Protein AF-A0A6J4Q6C4-F1 (afdb_monomer_lite)

Radius of gyration: 17.48 Å; chains: 1; bounding box: 37×38×52 Å

Organism: NCBI:txid349277

Foldseek 3Di:
DDDDDDDDDDDPPPQKDKDKQAADPVCGSVNSVVVVVVVCVVLLWDFDDKDFDDPPTIIMTMTGNDNPPPPPPPDD

Sequence (76 aa):
MSAEVSGGGQPPHGRYYAELVPPSPERGLQAAVQELLDAGERKEWHLVGVAGGLPEGGVILFWDTAHPGFGRTQFR

Structure (mmCIF, N/CA/C/O backbone):
data_AF-A0A6J4Q6C4-F1
#
_entry.id   AF-A0A6J4Q6C4-F1
#
loop_
_atom_site.group_PDB
_atom_site.id
_atom_site.type_symbol
_atom_site.label_atom_id
_atom_site.label_alt_id
_atom_site.label_comp_id
_atom_site.label_asym_id
_atom_site.label_entity_id
_atom_site.label_seq_id
_atom_site.pdbx_PDB_ins_code
_atom_site.Cartn_x
_atom_site.Cartn_y
_atom_site.Cartn_z
_atom_site.occupancy
_atom_site.B_iso_or_equiv
_atom_site.auth_seq_id
_atom_site.auth_comp_id
_atom_site.auth_asym_id
_atom_site.auth_atom_id
_atom_site.pdbx_PDB_model_num
ATOM 1 N N . MET A 1 1 ? 25.485 -28.891 18.886 1.00 37.34 1 MET A N 1
ATOM 2 C CA . MET A 1 1 ? 25.440 -29.004 17.413 1.00 37.34 1 MET A CA 1
ATOM 3 C C . MET A 1 1 ? 24.253 -28.191 16.929 1.00 37.34 1 MET A C 1
ATOM 5 O O . MET A 1 1 ? 23.143 -28.697 16.972 1.00 37.34 1 MET A O 1
ATOM 9 N N . SER A 1 2 ? 24.474 -26.939 16.536 1.00 35.28 2 SER A N 1
ATOM 10 C CA . SER A 1 2 ? 23.485 -26.140 15.805 1.00 35.28 2 SER A CA 1
ATOM 11 C C . SER A 1 2 ? 24.225 -25.522 14.635 1.00 35.28 2 SER A C 1
ATOM 13 O O . SER A 1 2 ? 25.230 -24.848 14.840 1.00 35.28 2 SER A O 1
ATOM 15 N N . ALA A 1 3 ? 23.801 -25.889 13.431 1.00 37.59 3 ALA A N 1
ATOM 16 C CA . ALA A 1 3 ? 24.508 -25.605 12.199 1.00 37.59 3 ALA A CA 1
ATOM 17 C C . ALA A 1 3 ? 24.528 -24.100 11.912 1.00 37.59 3 ALA A C 1
ATOM 19 O O . ALA A 1 3 ? 23.500 -23.450 11.736 1.00 37.59 3 ALA A O 1
ATOM 20 N N . GLU A 1 4 ? 25.743 -23.590 11.859 1.00 40.09 4 GLU A N 1
ATOM 21 C CA . GLU A 1 4 ? 26.166 -22.371 11.197 1.00 40.09 4 GLU A CA 1
ATOM 22 C C . GLU A 1 4 ? 25.890 -22.516 9.691 1.00 40.09 4 GLU A C 1
ATOM 24 O O . GLU A 1 4 ? 26.510 -23.331 9.009 1.00 40.09 4 GLU A O 1
ATOM 29 N N . VAL A 1 5 ? 24.919 -21.756 9.169 1.00 42.00 5 VAL A N 1
ATOM 30 C CA . VAL A 1 5 ? 24.683 -21.662 7.723 1.00 42.00 5 VAL A CA 1
ATOM 31 C C . VAL A 1 5 ? 25.487 -20.479 7.185 1.00 42.00 5 VAL A C 1
ATOM 33 O O . VAL A 1 5 ? 25.153 -19.313 7.383 1.00 42.00 5 VAL A O 1
ATOM 36 N N . SER A 1 6 ? 26.613 -20.802 6.553 1.00 40.19 6 SER A N 1
ATOM 37 C CA . SER A 1 6 ? 27.454 -19.860 5.820 1.00 40.19 6 SER A CA 1
ATOM 38 C C . SER A 1 6 ? 27.145 -19.936 4.326 1.00 40.19 6 SER A C 1
ATOM 40 O O . SER A 1 6 ? 27.303 -20.990 3.721 1.00 40.19 6 SER A O 1
ATOM 42 N N . GLY A 1 7 ? 26.806 -18.784 3.740 1.00 39.44 7 GLY A N 1
ATOM 43 C CA . GLY A 1 7 ? 27.240 -18.399 2.394 1.00 39.44 7 GLY A CA 1
ATOM 44 C C . GLY A 1 7 ? 26.381 -18.807 1.191 1.00 39.44 7 GLY A C 1
ATOM 45 O O . GLY A 1 7 ? 26.290 -19.974 0.835 1.00 39.44 7 GLY A O 1
ATOM 46 N N . GLY A 1 8 ? 25.925 -17.785 0.454 1.00 35.34 8 GLY A N 1
ATOM 47 C CA . GLY A 1 8 ? 25.923 -17.824 -1.014 1.00 35.34 8 GLY A CA 1
ATOM 48 C C . GLY A 1 8 ? 24.564 -17.959 -1.694 1.00 35.34 8 GLY A C 1
ATOM 49 O O . GLY A 1 8 ? 24.220 -19.026 -2.184 1.00 35.34 8 GLY A O 1
ATOM 50 N N . GLY A 1 9 ? 23.837 -16.848 -1.816 1.00 30.69 9 GLY A N 1
ATOM 51 C CA . GLY A 1 9 ? 22.693 -16.745 -2.721 1.00 30.69 9 GLY A CA 1
ATOM 52 C C . GLY A 1 9 ? 21.660 -15.765 -2.202 1.00 30.69 9 GLY A C 1
ATOM 53 O O . GLY A 1 9 ? 20.710 -16.161 -1.535 1.00 30.69 9 GLY A O 1
ATOM 54 N N . GLN A 1 10 ? 21.840 -14.478 -2.500 1.00 43.19 10 GLN A N 1
ATOM 55 C CA . GLN A 1 10 ? 20.718 -13.549 -2.426 1.00 43.19 10 GLN A CA 1
ATOM 56 C C . GLN A 1 10 ? 19.626 -14.114 -3.350 1.00 43.19 10 GLN A C 1
ATOM 58 O O . GLN A 1 10 ? 19.938 -14.378 -4.517 1.00 43.19 10 GLN A O 1
ATOM 63 N N . PRO A 1 11 ? 18.392 -14.364 -2.866 1.00 46.66 11 PRO A N 1
ATOM 64 C CA . PRO A 1 11 ? 17.301 -14.721 -3.764 1.00 46.66 11 PRO A CA 1
ATOM 65 C C . PRO A 1 11 ? 17.241 -13.634 -4.846 1.00 46.66 11 PRO A C 1
ATOM 67 O O . PRO A 1 11 ? 17.504 -12.474 -4.517 1.00 46.66 11 PRO A O 1
ATOM 70 N N . PRO A 1 12 ? 16.991 -13.972 -6.125 1.00 51.94 12 PRO A N 1
ATOM 71 C CA . PRO A 1 12 ? 16.947 -12.970 -7.183 1.00 51.94 12 PRO A CA 1
ATOM 72 C C . PRO A 1 12 ? 15.952 -11.912 -6.726 1.00 51.94 12 PRO A C 1
ATOM 74 O O . PRO A 1 12 ? 14.786 -12.246 -6.532 1.00 51.94 12 PRO A O 1
ATOM 77 N N . HIS A 1 13 ? 16.434 -10.701 -6.425 1.00 54.59 13 HIS A N 1
ATOM 78 C CA . HIS A 1 13 ? 15.617 -9.653 -5.818 1.00 54.59 13 HIS A CA 1
ATOM 79 C C . HIS A 1 13 ? 14.455 -9.397 -6.745 1.00 54.59 13 HIS A C 1
ATOM 81 O O . HIS A 1 13 ? 14.610 -8.786 -7.804 1.00 54.59 13 HIS A O 1
ATOM 87 N N . GLY A 1 14 ? 13.312 -9.975 -6.392 1.00 59.06 14 GLY A N 1
ATOM 88 C CA . GLY A 1 14 ? 12.089 -9.786 -7.123 1.00 59.06 14 GLY A CA 1
ATOM 89 C C . GLY A 1 14 ? 11.837 -8.301 -7.068 1.00 59.06 14 GLY A C 1
ATOM 90 O O . GLY A 1 14 ? 11.603 -7.757 -6.001 1.00 59.06 14 GLY A O 1
ATOM 91 N N . ARG A 1 15 ? 11.923 -7.660 -8.228 1.00 75.94 15 ARG A N 1
ATOM 92 C CA . ARG A 1 15 ? 11.563 -6.268 -8.490 1.00 75.94 15 ARG A CA 1
ATOM 93 C C . ARG A 1 15 ? 10.316 -5.798 -7.724 1.00 75.94 15 ARG A C 1
ATOM 95 O O . ARG A 1 15 ? 10.186 -4.612 -7.453 1.00 75.94 15 ARG A O 1
ATOM 102 N N . TYR A 1 16 ? 9.423 -6.729 -7.387 1.00 82.88 16 TYR A N 1
ATOM 103 C CA . TYR A 1 16 ? 8.192 -6.492 -6.660 1.00 82.88 16 TYR A CA 1
ATOM 104 C C . TYR A 1 16 ? 8.269 -6.932 -5.193 1.00 82.88 16 TYR A C 1
ATOM 106 O O . TYR A 1 16 ? 8.557 -8.094 -4.905 1.00 82.88 16 TYR A O 1
ATOM 114 N N . TYR A 1 17 ? 7.921 -6.023 -4.283 1.00 87.31 17 TYR A N 1
ATOM 115 C CA . TYR A 1 17 ? 7.838 -6.258 -2.841 1.00 87.31 17 TYR A CA 1
ATOM 116 C C . TYR A 1 17 ? 6.407 -6.049 -2.350 1.00 87.31 17 TYR A C 1
ATOM 118 O O . TYR A 1 17 ? 5.692 -5.197 -2.863 1.00 87.31 17 TYR A O 1
ATOM 126 N N . ALA A 1 18 ? 5.987 -6.813 -1.345 1.00 88.94 18 ALA A N 1
ATOM 127 C CA . ALA A 1 18 ? 4.689 -6.658 -0.697 1.00 88.94 18 ALA A CA 1
ATOM 128 C C . ALA A 1 18 ? 4.893 -6.275 0.771 1.00 88.94 18 ALA A C 1
ATOM 130 O O . ALA A 1 18 ? 5.642 -6.947 1.481 1.00 88.94 18 ALA A O 1
ATOM 131 N N . GLU A 1 19 ? 4.226 -5.218 1.227 1.00 88.62 19 GLU A N 1
ATOM 132 C CA . GLU A 1 19 ? 4.331 -4.709 2.594 1.00 88.62 19 GLU A CA 1
ATOM 133 C C . GLU A 1 19 ? 2.945 -4.637 3.241 1.00 88.62 19 GLU A C 1
ATOM 135 O O . GLU A 1 19 ? 2.031 -4.001 2.715 1.00 88.62 19 GLU A O 1
ATOM 140 N N . LEU A 1 20 ? 2.772 -5.333 4.368 1.00 87.19 20 LEU A N 1
ATOM 141 C CA . LEU A 1 20 ? 1.532 -5.325 5.141 1.00 87.19 20 LEU A CA 1
ATOM 142 C C . LEU A 1 20 ? 1.484 -4.077 6.024 1.00 87.19 20 LEU A C 1
ATOM 144 O O . LEU A 1 20 ? 2.353 -3.872 6.868 1.00 87.19 20 LEU A O 1
ATOM 148 N N . VAL A 1 21 ? 0.414 -3.307 5.886 1.00 87.06 21 VAL A N 1
ATOM 149 C CA . VAL A 1 21 ? 0.033 -2.230 6.792 1.00 87.06 21 VAL A CA 1
ATOM 150 C C . VAL A 1 21 ? -0.959 -2.798 7.804 1.00 87.06 21 VAL A C 1
ATOM 152 O O . VAL A 1 21 ? -2.117 -3.062 7.449 1.00 87.06 21 VAL A O 1
ATOM 155 N N . PRO A 1 22 ? -0.529 -3.027 9.057 1.00 80.56 22 PRO A N 1
ATOM 156 C CA . PRO A 1 22 ? -1.436 -3.477 10.091 1.00 80.56 22 PRO A CA 1
ATOM 157 C C . PRO A 1 22 ? -2.433 -2.361 10.436 1.00 80.56 22 PRO A C 1
ATOM 159 O O . PRO A 1 22 ? -2.092 -1.174 10.383 1.00 80.56 22 PRO A O 1
ATOM 162 N N . PRO A 1 23 ? -3.663 -2.718 10.826 1.00 77.50 23 PRO A N 1
ATOM 163 C CA . PRO A 1 23 ? -4.618 -1.752 11.345 1.00 77.50 23 PRO A CA 1
ATOM 164 C C . PRO A 1 23 ? -4.059 -1.142 12.639 1.00 77.50 23 PRO A C 1
ATOM 166 O O . PRO A 1 23 ? -3.842 -1.836 13.629 1.00 77.50 23 PRO A O 1
ATOM 169 N N . SER A 1 24 ? -3.806 0.168 12.639 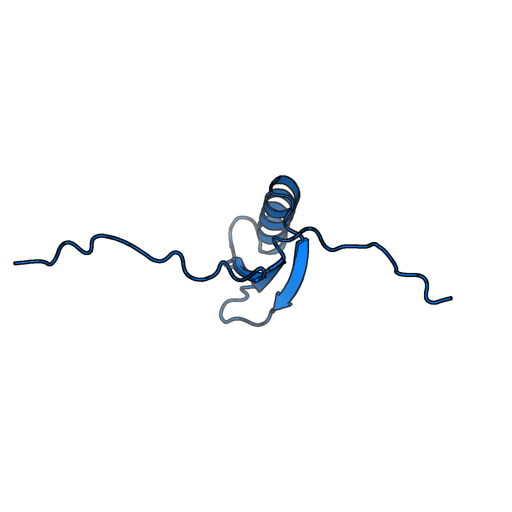1.00 73.44 24 SER A N 1
ATOM 170 C CA . SER A 1 24 ? -3.424 0.892 13.853 1.00 73.44 24 SER A CA 1
ATOM 171 C C . SER A 1 24 ? -4.664 1.549 14.464 1.00 73.44 24 SER A C 1
ATOM 173 O O . SER A 1 24 ? -5.203 2.477 13.854 1.00 73.44 24 SER A O 1
ATOM 175 N N . PRO A 1 25 ? -5.128 1.119 15.652 1.00 69.56 25 PRO A N 1
ATOM 176 C CA . PRO A 1 25 ? -6.262 1.753 16.323 1.00 69.56 25 PRO A CA 1
ATOM 177 C C . PRO A 1 25 ? -5.938 3.162 16.845 1.00 69.56 25 PRO A C 1
ATOM 179 O O . PRO A 1 25 ? -6.847 3.966 17.013 1.00 69.56 25 PRO A O 1
ATOM 182 N N . GLU A 1 26 ? -4.660 3.484 17.071 1.00 75.12 26 GLU A N 1
ATOM 183 C CA . GLU A 1 26 ? -4.236 4.782 17.618 1.00 75.12 26 GLU A CA 1
ATOM 184 C C . GLU A 1 26 ? -4.031 5.857 16.544 1.00 75.12 26 GLU A C 1
ATOM 186 O O . GLU A 1 26 ? -4.392 7.013 16.748 1.00 75.12 26 GLU A O 1
ATOM 191 N N . ARG A 1 27 ? -3.452 5.489 15.393 1.00 74.31 27 ARG A N 1
ATOM 192 C CA . ARG A 1 27 ? -3.180 6.421 14.282 1.00 74.31 27 ARG A CA 1
ATOM 193 C C . ARG A 1 27 ? -4.218 6.364 13.162 1.00 74.31 27 ARG A C 1
ATOM 195 O O . ARG A 1 27 ? -4.309 7.298 12.370 1.00 74.31 27 ARG A O 1
ATOM 202 N N . GLY A 1 28 ? -4.998 5.287 13.093 1.00 83.38 28 GLY A N 1
ATOM 203 C CA . GLY A 1 28 ? -5.872 4.990 11.965 1.00 83.38 28 GLY A CA 1
ATOM 204 C C . GLY A 1 28 ? -5.100 4.444 10.759 1.00 83.38 28 GLY A C 1
ATOM 205 O O . GLY A 1 28 ? -3.949 4.798 10.499 1.00 83.38 28 GLY A O 1
ATOM 206 N N . LEU A 1 29 ? -5.761 3.577 9.989 1.00 83.31 29 LEU A N 1
ATOM 207 C CA . LEU A 1 29 ? -5.183 2.920 8.812 1.00 83.31 29 LEU A CA 1
ATOM 208 C C . LEU A 1 29 ? -4.678 3.925 7.765 1.00 83.31 29 LEU A C 1
ATOM 210 O O . LEU A 1 29 ? -3.619 3.726 7.183 1.00 83.31 29 LEU A O 1
ATOM 214 N N . GLN A 1 30 ? -5.412 5.018 7.544 1.00 84.94 30 GLN A N 1
ATOM 215 C CA . GLN A 1 30 ? -5.061 6.018 6.534 1.00 84.94 30 GLN A CA 1
ATOM 216 C C . GLN A 1 30 ? -3.708 6.684 6.817 1.00 84.94 30 GLN A C 1
ATOM 218 O O . GLN A 1 30 ? -2.899 6.824 5.904 1.00 84.94 30 GLN A O 1
ATOM 223 N N . ALA A 1 31 ? -3.447 7.063 8.072 1.00 87.81 31 ALA A N 1
ATOM 224 C CA . ALA A 1 31 ? -2.182 7.683 8.453 1.00 87.81 31 ALA A CA 1
ATOM 225 C C . ALA A 1 31 ? -1.013 6.695 8.321 1.00 87.81 31 ALA A C 1
ATOM 227 O O . ALA A 1 31 ? 0.043 7.062 7.815 1.00 87.81 31 ALA A O 1
ATOM 228 N N . ALA A 1 32 ? -1.221 5.431 8.706 1.00 87.81 32 ALA A N 1
ATOM 229 C CA . ALA A 1 32 ? -0.214 4.381 8.557 1.00 87.81 32 ALA A CA 1
ATOM 230 C C . ALA A 1 32 ? 0.114 4.094 7.080 1.00 87.81 32 ALA A C 1
ATOM 232 O O . ALA A 1 32 ? 1.280 3.941 6.723 1.00 87.81 32 ALA A O 1
ATOM 233 N N . VAL A 1 33 ? -0.904 4.072 6.211 1.00 88.38 33 VAL A N 1
ATOM 234 C CA . VAL A 1 33 ? -0.703 3.957 4.761 1.00 88.38 33 VAL A CA 1
ATOM 235 C C . VAL A 1 33 ? 0.090 5.154 4.243 1.00 88.38 33 VAL A C 1
ATOM 237 O O . VAL A 1 33 ? 1.070 4.945 3.538 1.00 88.38 33 VAL A O 1
ATOM 240 N N . GLN A 1 34 ? -0.276 6.385 4.617 1.00 90.00 34 GLN A N 1
ATOM 241 C CA . GLN A 1 34 ? 0.428 7.588 4.162 1.00 90.00 34 GLN A CA 1
ATOM 242 C C . GLN A 1 34 ? 1.914 7.572 4.545 1.00 90.00 34 GLN A C 1
ATOM 244 O O . GLN A 1 34 ? 2.758 7.821 3.692 1.00 90.00 34 GLN A O 1
ATOM 249 N N . GLU A 1 35 ? 2.255 7.203 5.783 1.00 89.81 35 GLU A N 1
ATOM 250 C CA . GLU A 1 35 ? 3.660 7.112 6.206 1.00 89.81 35 GLU A CA 1
ATOM 251 C C . GLU A 1 35 ? 4.454 6.080 5.391 1.00 89.81 35 GLU A C 1
ATOM 253 O O . GLU A 1 35 ? 5.621 6.321 5.066 1.00 89.81 35 GLU A O 1
ATOM 258 N N . LEU A 1 36 ? 3.834 4.949 5.030 1.00 89.12 36 LEU A N 1
ATOM 259 C CA . LEU A 1 36 ? 4.456 3.964 4.145 1.00 89.12 36 LEU A CA 1
ATOM 260 C C . LEU A 1 36 ? 4.625 4.495 2.721 1.00 89.12 36 LEU A C 1
ATOM 262 O O . LEU A 1 36 ? 5.653 4.226 2.103 1.00 89.12 36 LEU A O 1
ATOM 266 N N . LEU A 1 37 ? 3.651 5.254 2.209 1.00 90.19 37 LEU A N 1
ATOM 267 C CA . LEU A 1 37 ? 3.763 5.903 0.903 1.00 90.19 37 LEU A CA 1
ATOM 268 C C . LEU A 1 37 ? 4.942 6.876 0.871 1.00 90.19 37 LEU A C 1
ATOM 270 O O . LEU A 1 37 ? 5.808 6.759 0.004 1.00 90.19 37 LEU A O 1
ATOM 274 N N . ASP A 1 38 ? 5.037 7.746 1.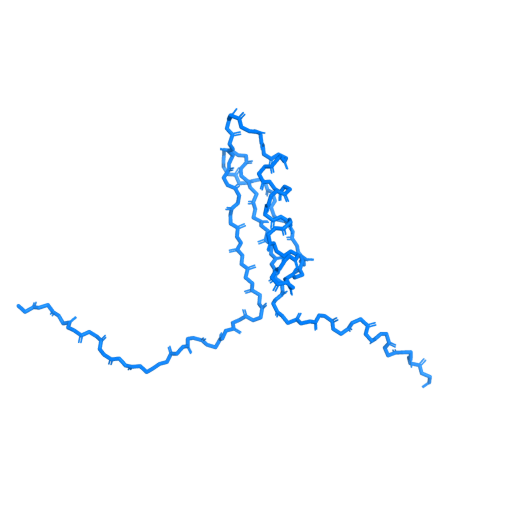873 1.00 90.75 38 ASP A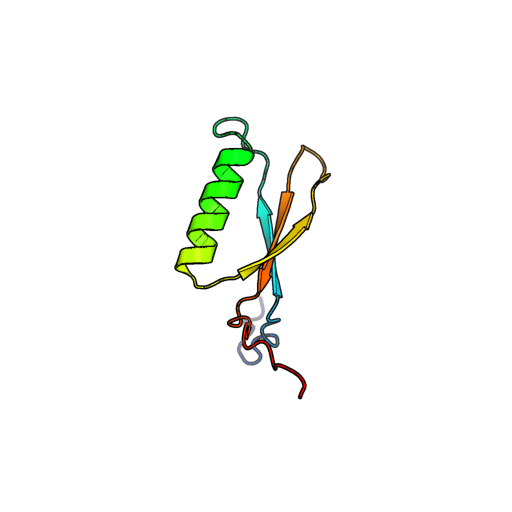 N 1
ATOM 275 C CA . ASP A 1 38 ? 6.124 8.717 2.002 1.00 90.75 38 ASP A CA 1
ATOM 276 C C . ASP A 1 38 ? 7.484 8.024 2.219 1.00 90.75 38 ASP A C 1
ATOM 278 O O . ASP A 1 38 ? 8.544 8.518 1.824 1.00 90.75 38 ASP A O 1
ATOM 282 N N . ALA A 1 39 ? 7.505 6.872 2.899 1.00 89.12 39 ALA A N 1
ATOM 283 C CA . ALA A 1 39 ? 8.710 6.060 3.054 1.00 89.12 39 ALA A CA 1
ATOM 284 C C . ALA A 1 39 ? 9.121 5.362 1.747 1.00 89.12 39 ALA A C 1
ATOM 286 O O . ALA A 1 39 ? 10.319 5.279 1.473 1.00 89.12 39 ALA A O 1
ATOM 287 N N . GLY A 1 40 ? 8.159 4.878 0.958 1.00 86.88 40 GLY A N 1
ATOM 288 C CA . GLY A 1 40 ? 8.383 4.285 -0.358 1.00 86.88 40 GLY A CA 1
ATOM 289 C C . GLY A 1 40 ? 8.922 5.308 -1.355 1.00 86.88 40 GLY A C 1
ATOM 290 O O . GLY A 1 40 ? 9.945 5.058 -1.987 1.00 86.88 40 GLY A O 1
ATOM 291 N N . GLU A 1 41 ? 8.326 6.500 -1.413 1.00 86.00 41 GLU A N 1
ATOM 292 C CA . GLU A 1 41 ? 8.784 7.594 -2.280 1.00 86.00 41 GLU A CA 1
ATOM 293 C C . GLU A 1 41 ? 10.237 7.993 -1.981 1.00 86.00 41 GLU A C 1
ATOM 295 O O . GLU A 1 41 ? 11.060 8.076 -2.891 1.00 86.00 41 GLU A O 1
ATOM 300 N N . ARG A 1 42 ? 10.600 8.140 -0.698 1.00 87.69 42 ARG A N 1
ATOM 301 C CA . ARG A 1 42 ? 11.985 8.434 -0.275 1.00 87.69 42 ARG A CA 1
ATOM 302 C C . ARG A 1 42 ? 13.000 7.359 -0.668 1.00 87.69 42 ARG A C 1
ATOM 304 O O . ARG A 1 42 ? 14.193 7.646 -0.704 1.00 87.69 42 ARG A O 1
ATOM 311 N N . LYS A 1 43 ? 12.545 6.129 -0.908 1.00 84.19 43 LYS A N 1
ATOM 312 C CA . LYS A 1 43 ? 13.367 4.997 -1.359 1.00 84.19 43 LYS A CA 1
ATOM 313 C C . LYS A 1 43 ? 13.317 4.802 -2.876 1.00 84.19 43 LYS A C 1
ATOM 315 O O . LYS A 1 43 ? 13.877 3.822 -3.357 1.00 84.19 43 LYS A O 1
ATOM 320 N N . GLU A 1 44 ? 12.638 5.693 -3.604 1.00 84.75 44 GLU A N 1
ATOM 321 C CA . GLU A 1 44 ? 12.352 5.557 -5.037 1.00 84.75 44 GLU A CA 1
ATOM 322 C C . GLU A 1 44 ? 11.618 4.244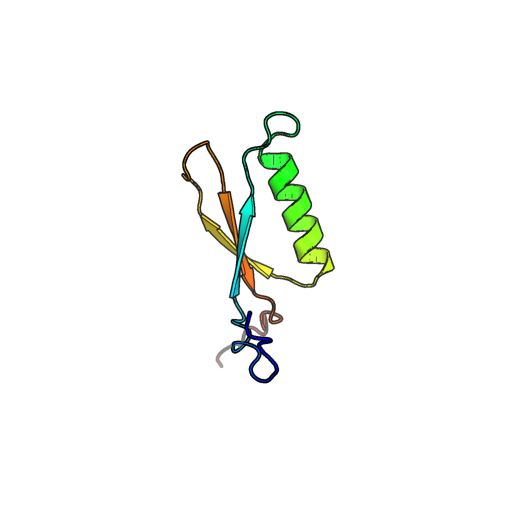 -5.360 1.00 84.75 44 GLU A C 1
ATOM 324 O O . GLU A 1 44 ? 11.863 3.590 -6.370 1.00 84.75 44 GLU A O 1
ATOM 329 N N . TRP A 1 45 ? 10.730 3.819 -4.460 1.00 88.31 45 TRP A N 1
ATOM 330 C CA . TRP A 1 45 ? 9.860 2.668 -4.669 1.00 88.31 45 TRP A CA 1
ATOM 331 C C . TRP A 1 45 ? 8.524 3.130 -5.227 1.00 88.31 45 TRP A C 1
ATOM 333 O O . TRP A 1 45 ? 7.945 4.127 -4.795 1.00 88.31 45 TRP A O 1
ATOM 343 N N . HIS A 1 46 ? 8.007 2.371 -6.181 1.00 86.50 46 HIS A N 1
ATOM 344 C CA . HIS A 1 46 ? 6.838 2.753 -6.950 1.00 86.50 46 HIS A CA 1
ATOM 345 C C . HIS A 1 46 ? 5.662 1.862 -6.581 1.00 86.50 46 HIS A C 1
ATOM 347 O O . HIS A 1 46 ? 5.720 0.647 -6.744 1.00 86.50 46 HIS A O 1
ATOM 353 N N . LEU A 1 47 ? 4.581 2.449 -6.070 1.00 89.19 47 LEU A N 1
ATOM 354 C CA . LEU A 1 47 ? 3.381 1.690 -5.733 1.00 89.19 47 LEU A CA 1
ATOM 355 C C . LEU A 1 47 ? 2.733 1.151 -7.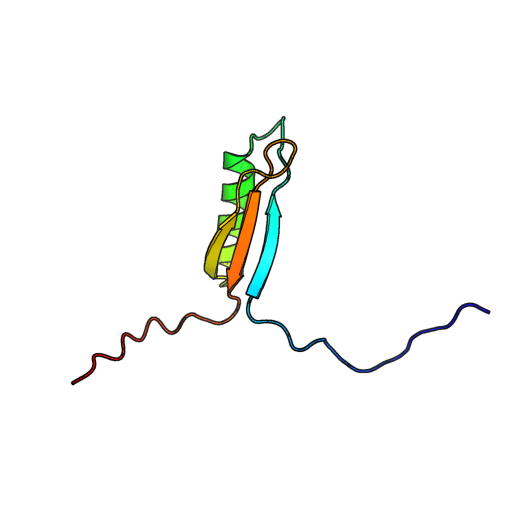017 1.00 89.19 47 LEU A C 1
ATOM 357 O O . LEU A 1 47 ? 2.330 1.925 -7.883 1.00 89.19 47 LEU A O 1
ATOM 361 N N . VAL A 1 48 ? 2.607 -0.171 -7.129 1.00 89.50 48 VAL A N 1
ATOM 362 C CA . VAL A 1 48 ? 2.003 -0.855 -8.288 1.00 89.50 48 VAL A CA 1
ATOM 363 C C . VAL A 1 48 ? 0.655 -1.498 -7.982 1.00 89.50 48 VAL A C 1
ATOM 365 O O . VAL A 1 48 ? -0.078 -1.850 -8.904 1.00 89.50 48 VAL A O 1
ATOM 368 N N . GLY A 1 49 ? 0.295 -1.645 -6.707 1.00 87.62 49 GLY A N 1
ATOM 369 C CA . GLY A 1 49 ? -0.991 -2.218 -6.332 1.00 87.62 49 GLY A CA 1
ATOM 370 C C . GLY A 1 49 ? -1.290 -2.120 -4.845 1.00 87.62 49 GLY A C 1
ATOM 371 O O . GLY A 1 49 ? -0.400 -1.917 -4.021 1.00 87.62 49 GLY A O 1
ATOM 372 N N . VAL A 1 50 ? -2.566 -2.299 -4.512 1.00 89.88 50 VAL A N 1
ATOM 373 C CA . VAL A 1 50 ? -3.073 -2.322 -3.140 1.00 89.88 50 VAL A CA 1
ATOM 374 C C . VAL A 1 50 ? -4.061 -3.477 -3.019 1.00 89.88 50 VAL A C 1
ATOM 376 O O . VAL A 1 50 ? -4.993 -3.572 -3.816 1.00 89.88 50 VAL A O 1
ATOM 379 N N . ALA A 1 51 ? -3.876 -4.346 -2.026 1.00 88.38 51 ALA A N 1
ATOM 380 C CA . ALA A 1 51 ? -4.856 -5.362 -1.656 1.00 88.38 51 ALA A CA 1
ATOM 381 C C . ALA A 1 51 ? -5.453 -5.027 -0.287 1.00 88.38 51 ALA A C 1
ATOM 383 O O . ALA A 1 51 ? -4.750 -5.005 0.721 1.00 88.38 51 ALA A O 1
ATOM 384 N N . GLY A 1 52 ? -6.757 -4.756 -0.265 1.00 85.31 52 GLY A N 1
ATOM 385 C CA . GLY A 1 52 ? -7.536 -4.598 0.963 1.00 85.31 52 GLY A CA 1
ATOM 386 C C . GLY A 1 52 ? -8.311 -5.867 1.324 1.00 85.31 52 GLY A C 1
ATOM 387 O O . GLY A 1 52 ? -8.266 -6.864 0.606 1.00 85.31 52 GLY A O 1
ATOM 388 N N . GLY A 1 53 ? -9.062 -5.808 2.424 1.00 76.06 53 GLY A N 1
ATOM 389 C CA . GLY A 1 53 ? -9.949 -6.902 2.839 1.00 76.06 53 GLY A CA 1
ATOM 390 C C . GLY A 1 53 ? -9.249 -8.022 3.607 1.00 76.06 53 GLY A C 1
ATOM 391 O O . GLY A 1 53 ? -9.777 -9.130 3.685 1.00 76.06 53 GLY A O 1
ATOM 392 N N . LEU A 1 54 ? -8.074 -7.746 4.180 1.00 79.75 54 LEU A N 1
ATOM 393 C CA . LEU A 1 54 ? -7.454 -8.659 5.134 1.00 79.75 54 LEU A CA 1
ATOM 394 C C . LEU A 1 54 ? -8.274 -8.719 6.432 1.00 79.75 54 LEU A C 1
ATOM 396 O O . LEU A 1 54 ? -8.955 -7.742 6.777 1.00 79.75 54 LEU A O 1
ATOM 400 N N . PRO A 1 55 ? -8.193 -9.841 7.174 1.00 72.38 55 PRO A N 1
ATOM 401 C CA . PRO A 1 55 ? -8.732 -9.919 8.524 1.00 72.38 55 PRO A CA 1
ATOM 402 C C . PRO A 1 55 ? -8.265 -8.716 9.348 1.00 72.38 55 PRO A C 1
ATOM 404 O O . PRO A 1 55 ? -7.140 -8.247 9.182 1.00 72.38 55 PRO A O 1
ATOM 407 N N . GLU A 1 56 ? -9.148 -8.198 10.201 1.00 75.69 56 GLU A N 1
ATOM 408 C CA . GLU A 1 56 ? -8.877 -7.044 11.076 1.00 75.69 56 GLU A C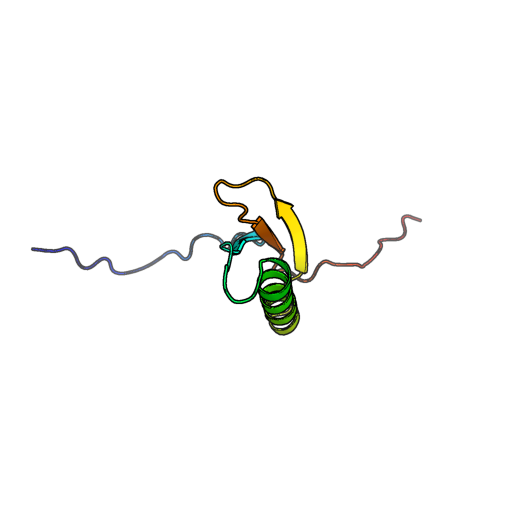A 1
ATOM 409 C C . GLU A 1 56 ? -8.723 -5.690 10.352 1.00 75.69 56 GLU A C 1
ATOM 411 O O . GLU A 1 56 ? -8.488 -4.671 10.994 1.00 75.69 56 GLU A O 1
ATOM 416 N N . GLY A 1 57 ? -8.944 -5.630 9.032 1.00 77.69 57 GLY A N 1
ATOM 417 C CA . GLY A 1 57 ? -8.941 -4.372 8.278 1.00 77.69 57 GLY A CA 1
ATOM 418 C C . GLY A 1 57 ? -7.552 -3.903 7.839 1.00 77.69 57 GLY A C 1
ATOM 419 O O . GLY A 1 57 ? -7.370 -2.721 7.556 1.00 77.69 57 GLY A O 1
ATOM 420 N N . GLY A 1 58 ? -6.576 -4.811 7.777 1.00 82.62 58 GLY A N 1
ATOM 421 C CA . GLY A 1 58 ? -5.256 -4.529 7.212 1.00 82.62 58 GLY A CA 1
ATOM 422 C C . GLY A 1 58 ? -5.271 -4.334 5.691 1.00 82.62 58 GLY A C 1
ATOM 423 O O . GLY A 1 58 ? -6.225 -4.697 4.993 1.00 82.62 58 GLY A O 1
ATOM 424 N N . VAL A 1 59 ? -4.176 -3.776 5.172 1.00 88.69 59 VAL A N 1
ATOM 425 C CA . VAL A 1 59 ? -3.956 -3.536 3.736 1.00 88.69 59 VAL A CA 1
ATOM 426 C C . VAL A 1 59 ? -2.547 -3.975 3.360 1.00 88.69 59 VAL A C 1
ATOM 428 O O . VAL A 1 59 ? -1.620 -3.747 4.122 1.00 88.69 59 VAL A O 1
ATOM 431 N N . ILE A 1 60 ? -2.361 -4.576 2.189 1.00 89.75 60 ILE A N 1
ATOM 432 C CA . ILE A 1 60 ? -1.034 -4.854 1.624 1.00 89.75 60 ILE A CA 1
ATOM 433 C C . ILE A 1 60 ? -0.760 -3.877 0.482 1.00 89.75 60 ILE A C 1
ATOM 435 O O . ILE A 1 60 ? -1.586 -3.729 -0.422 1.00 89.75 60 ILE A O 1
ATOM 439 N N . LEU A 1 61 ? 0.408 -3.240 0.508 1.00 91.56 61 LEU A N 1
ATOM 440 C CA . LEU A 1 61 ? 0.930 -2.404 -0.569 1.00 91.56 61 LEU A CA 1
ATOM 441 C C . LEU A 1 61 ? 1.945 -3.203 -1.387 1.00 91.56 61 LEU A C 1
ATOM 443 O O . LEU A 1 61 ? 2.817 -3.861 -0.824 1.00 91.56 61 LEU A O 1
ATOM 447 N N . PHE A 1 62 ? 1.832 -3.141 -2.711 1.00 89.94 62 PHE A N 1
ATOM 448 C CA . PHE A 1 62 ? 2.778 -3.760 -3.633 1.00 89.94 62 PHE A CA 1
ATOM 449 C C . PHE A 1 62 ? 3.658 -2.686 -4.260 1.00 89.94 62 PHE A C 1
ATOM 451 O O . PHE A 1 62 ? 3.155 -1.743 -4.871 1.00 89.94 62 PHE A O 1
ATOM 458 N N . TRP A 1 63 ? 4.965 -2.858 -4.138 1.00 90.50 63 TRP A N 1
ATOM 459 C CA . TRP A 1 63 ? 6.006 -1.930 -4.553 1.00 90.50 63 TRP A CA 1
ATOM 460 C C . TRP A 1 63 ? 6.813 -2.503 -5.708 1.00 90.50 63 TRP A C 1
ATOM 462 O O . TRP A 1 63 ? 7.113 -3.688 -5.702 1.00 90.50 63 TRP A O 1
ATOM 472 N N . ASP A 1 64 ? 7.204 -1.663 -6.656 1.00 87.62 64 ASP A N 1
ATOM 473 C CA . ASP A 1 64 ? 8.228 -1.919 -7.665 1.00 87.62 64 ASP A CA 1
ATOM 474 C C . ASP A 1 64 ? 9.474 -1.101 -7.305 1.00 87.62 64 ASP A C 1
ATOM 476 O O . ASP A 1 64 ? 9.408 0.123 -7.192 1.00 87.62 64 ASP A O 1
ATOM 480 N N . THR A 1 65 ? 10.599 -1.774 -7.075 1.00 82.62 65 THR A N 1
ATOM 481 C CA . THR A 1 65 ? 11.871 -1.133 -6.705 1.00 82.62 65 THR A CA 1
ATOM 482 C C . THR A 1 65 ? 12.751 -0.835 -7.913 1.00 82.62 65 THR A C 1
ATOM 484 O O . THR A 1 65 ? 13.849 -0.305 -7.756 1.00 82.62 65 THR A O 1
ATOM 487 N N . ALA A 1 66 ? 12.326 -1.221 -9.118 1.00 75.50 66 ALA A N 1
ATOM 488 C CA . ALA A 1 66 ? 12.946 -0.748 -10.340 1.00 75.50 66 ALA A CA 1
ATOM 489 C C . ALA A 1 66 ? 12.243 0.536 -10.772 1.00 75.50 66 ALA A C 1
ATOM 491 O O . ALA A 1 66 ? 11.016 0.615 -10.761 1.00 75.50 66 ALA A O 1
ATOM 492 N N . HIS A 1 67 ? 13.028 1.517 -11.217 1.00 61.50 67 HIS A N 1
ATOM 493 C CA . HIS A 1 67 ? 12.484 2.730 -11.809 1.00 61.50 67 HIS A CA 1
ATOM 494 C C . HIS A 1 67 ? 11.541 2.333 -12.962 1.00 61.50 67 HIS A C 1
ATOM 496 O O . HIS A 1 67 ? 12.005 1.734 -13.943 1.00 61.50 67 HIS A O 1
ATOM 502 N N . PRO A 1 68 ? 10.225 2.600 -12.879 1.00 57.09 68 PRO A N 1
ATOM 503 C CA . PRO A 1 68 ? 9.318 2.340 -13.963 1.00 57.09 68 PRO A CA 1
ATOM 504 C C . PRO A 1 68 ? 9.788 3.246 -15.083 1.00 57.09 68 PRO A C 1
ATOM 506 O O . PRO A 1 68 ? 9.772 4.471 -14.971 1.00 57.09 68 PRO A O 1
ATOM 509 N N . GLY A 1 69 ? 10.252 2.638 -16.170 1.00 53.19 69 GLY A N 1
ATOM 510 C CA . GLY A 1 69 ? 10.468 3.354 -17.407 1.00 53.19 69 GLY A CA 1
ATOM 511 C C . GLY A 1 69 ? 9.126 3.900 -17.882 1.00 53.19 69 GLY A C 1
ATOM 512 O O . GLY A 1 69 ? 8.497 3.311 -18.750 1.00 53.19 69 GLY A O 1
ATOM 513 N N . PHE A 1 70 ? 8.708 5.063 -17.378 1.00 54.06 70 PHE A N 1
ATOM 514 C CA . PHE A 1 70 ? 7.673 5.909 -17.977 1.00 54.06 70 PHE A CA 1
ATOM 515 C C . PHE A 1 70 ? 8.172 6.541 -19.291 1.00 54.06 70 PHE A C 1
ATOM 517 O O . PHE A 1 70 ? 7.640 7.542 -19.769 1.00 54.06 70 PHE A O 1
ATOM 524 N N . GLY A 1 71 ? 9.175 5.935 -19.932 1.00 47.38 71 GLY A N 1
ATOM 525 C CA . GLY A 1 71 ? 9.422 6.099 -21.347 1.00 47.38 71 GLY A CA 1
ATOM 526 C C . GLY A 1 71 ? 8.254 5.473 -22.089 1.00 47.38 71 GLY A C 1
ATOM 527 O O . GLY A 1 71 ? 8.313 4.314 -22.484 1.00 47.38 71 GLY A O 1
ATOM 528 N N . ARG A 1 72 ? 7.184 6.249 -22.275 1.00 55.47 72 ARG A N 1
ATOM 529 C CA . ARG A 1 72 ? 6.194 6.018 -23.324 1.00 55.47 72 ARG A CA 1
ATOM 530 C C . ARG A 1 72 ? 6.985 5.836 -24.614 1.00 55.47 72 ARG A C 1
ATOM 532 O O . ARG A 1 72 ? 7.380 6.821 -25.235 1.00 55.47 72 ARG A O 1
ATOM 539 N N . THR A 1 73 ? 7.261 4.595 -25.008 1.00 49.88 73 THR A N 1
ATOM 540 C CA . THR A 1 73 ? 7.685 4.306 -26.370 1.00 49.88 73 THR A CA 1
ATOM 541 C C . THR A 1 73 ? 6.456 4.591 -27.210 1.00 49.88 73 THR A C 1
ATOM 543 O O . THR A 1 73 ? 5.534 3.794 -27.330 1.00 49.88 73 THR A O 1
ATOM 546 N N . GLN A 1 74 ? 6.388 5.836 -27.658 1.00 53.47 74 GLN A N 1
ATOM 547 C CA . GLN A 1 74 ? 5.546 6.291 -28.742 1.00 53.47 74 GLN A CA 1
ATOM 548 C C . GLN A 1 74 ? 5.852 5.350 -29.905 1.00 53.47 74 GLN A C 1
ATOM 550 O O . GLN A 1 74 ? 6.907 5.446 -30.528 1.00 53.47 74 GLN A O 1
ATOM 555 N N . PHE A 1 75 ? 4.973 4.368 -30.107 1.00 53.09 75 PHE A N 1
ATOM 556 C CA . PHE A 1 75 ? 4.950 3.582 -31.326 1.00 53.09 75 PHE A CA 1
ATOM 557 C C . PHE A 1 75 ? 4.714 4.571 -32.469 1.00 53.09 75 PHE A C 1
ATOM 559 O O . PHE A 1 75 ? 3.708 5.286 -32.472 1.00 53.09 75 PHE A O 1
ATOM 566 N N . ARG A 1 76 ? 5.681 4.652 -33.381 1.00 45.81 76 ARG A N 1
ATOM 567 C CA . ARG A 1 76 ? 5.529 5.285 -34.686 1.00 45.81 76 ARG A CA 1
ATOM 568 C C . ARG A 1 76 ? 5.580 4.203 -35.747 1.00 45.81 76 ARG A C 1
ATOM 570 O O . ARG A 1 76 ? 6.404 3.280 -35.573 1.00 45.81 76 ARG A O 1
#

Secondary structure (DSSP, 8-state):
--------------SEEEEEE---TTT-HHHHHHHHHHHHHHTT-EEEEEE---GGG-EEEEEE-S----------

pLDDT: mean 72.66, std 18.77, range [30.69, 91.56]